Protein AF-A0A967LL00-F1 (afdb_monomer_lite)

Sequence (84 aa):
MLGEEDLNPGGFQRWPEAHRMTSMMAPSALEWPNGDRAALGSGGSNRLRTAILQVLLNIIDFRLPVEEAVQAPRVHYENGLLSV

Radius of gyration: 16.14 Å; chains: 1; bounding box: 36×28×40 Å

Foldseek 3Di:
DQPDCVQCVVDHPPDDPPDDTDDPWDWDKDADPVGDIDTDWDDDGQCGVQLVVQLCCCCPVVVDDNVCSNPPDGWDDDPNDIDD

Structure (mmCIF, N/CA/C/O backbone):
data_AF-A0A967LL00-F1
#
_entry.id   AF-A0A967LL00-F1
#
loop_
_atom_site.group_PDB
_atom_site.id
_atom_site.type_symbol
_atom_site.label_atom_id
_atom_site.label_alt_id
_atom_site.label_comp_id
_atom_site.label_asym_id
_atom_site.label_entity_id
_atom_site.label_seq_id
_atom_site.pdbx_PDB_ins_code
_atom_site.Cartn_x
_atom_site.Cartn_y
_atom_site.Cartn_z
_atom_site.occupancy
_atom_site.B_iso_or_equiv
_atom_site.auth_seq_id
_atom_site.auth_comp_id
_atom_site.auth_asym_id
_atom_site.auth_atom_id
_atom_site.pdbx_PDB_model_num
ATOM 1 N N . MET A 1 1 ? 14.412 -3.849 -8.338 1.00 57.22 1 MET A N 1
ATOM 2 C CA . MET A 1 1 ? 14.444 -2.402 -8.624 1.00 57.22 1 MET A CA 1
ATOM 3 C C . MET A 1 1 ? 15.349 -2.087 -9.813 1.00 57.22 1 MET A C 1
ATOM 5 O O . MET A 1 1 ? 16.084 -1.124 -9.738 1.00 57.22 1 MET A O 1
ATOM 9 N N . LEU A 1 2 ? 15.320 -2.880 -10.888 1.00 63.47 2 LEU A N 1
ATOM 10 C CA . LEU A 1 2 ? 15.962 -2.606 -12.194 1.00 63.47 2 LEU A CA 1
ATOM 11 C C . LEU A 1 2 ? 15.422 -3.539 -13.314 1.00 63.47 2 LEU A C 1
ATOM 13 O O . LEU A 1 2 ? 15.851 -3.421 -14.457 1.00 63.47 2 LEU A O 1
ATOM 17 N N . GLY A 1 3 ? 14.509 -4.470 -12.997 1.00 71.19 3 GLY A N 1
ATOM 18 C CA . GLY A 1 3 ? 13.919 -5.438 -13.938 1.00 71.19 3 GLY A CA 1
ATOM 19 C C . GLY A 1 3 ? 12.412 -5.252 -14.141 1.00 71.19 3 GLY A C 1
ATOM 20 O O . GLY A 1 3 ? 11.803 -5.940 -14.950 1.00 71.19 3 GLY A O 1
ATOM 21 N N . GLU A 1 4 ? 11.811 -4.342 -13.382 1.00 80.00 4 GLU A N 1
ATOM 22 C CA . GLU A 1 4 ? 10.396 -4.016 -13.412 1.00 80.00 4 GLU A CA 1
ATOM 23 C C . GLU A 1 4 ? 10.067 -3.206 -14.682 1.00 80.00 4 GLU A C 1
ATOM 25 O O . GLU A 1 4 ? 10.682 -2.170 -14.957 1.00 80.00 4 GLU A O 1
ATOM 30 N N . GLU A 1 5 ? 9.138 -3.717 -15.494 1.00 79.44 5 GLU A N 1
ATOM 31 C CA . GLU A 1 5 ? 8.766 -3.148 -16.799 1.00 79.44 5 GLU A CA 1
ATOM 32 C C . GLU A 1 5 ? 8.103 -1.771 -16.660 1.00 79.44 5 GLU A C 1
ATOM 34 O O . GLU A 1 5 ? 8.375 -0.860 -17.439 1.00 79.44 5 GLU A O 1
ATOM 39 N N . ASP A 1 6 ? 7.316 -1.581 -15.604 1.00 79.38 6 ASP A N 1
ATOM 40 C CA . ASP A 1 6 ? 6.672 -0.321 -15.226 1.00 79.38 6 ASP A CA 1
ATOM 41 C C . ASP A 1 6 ? 7.679 0.806 -14.949 1.00 79.38 6 ASP A C 1
ATOM 43 O O . ASP A 1 6 ? 7.378 1.978 -15.179 1.00 79.38 6 ASP A O 1
ATOM 47 N N . LEU A 1 7 ? 8.897 0.466 -14.518 1.00 83.00 7 LEU A N 1
ATOM 48 C CA . LEU A 1 7 ? 9.982 1.432 -14.330 1.00 83.00 7 LEU A CA 1
ATOM 49 C C . LEU A 1 7 ? 10.743 1.741 -15.628 1.00 83.00 7 LEU A C 1
ATOM 51 O O . LEU A 1 7 ? 11.529 2.687 -15.670 1.00 83.00 7 LEU A O 1
ATOM 55 N N . ASN A 1 8 ? 10.517 0.963 -16.690 1.00 86.31 8 ASN A N 1
ATOM 56 C CA . ASN A 1 8 ? 11.220 1.053 -17.967 1.00 86.31 8 ASN A CA 1
ATOM 57 C C . ASN A 1 8 ? 10.232 1.145 -19.151 1.00 86.31 8 ASN A C 1
ATOM 59 O O . ASN A 1 8 ? 10.295 0.314 -20.056 1.00 86.31 8 ASN A O 1
ATOM 63 N N . PRO A 1 9 ? 9.365 2.173 -19.232 1.00 83.69 9 PRO A N 1
ATOM 64 C CA . PRO A 1 9 ? 8.386 2.309 -20.319 1.00 83.69 9 PRO A CA 1
ATOM 65 C C . PRO A 1 9 ? 9.030 2.436 -21.710 1.00 83.69 9 PRO A C 1
ATOM 67 O O . PRO A 1 9 ? 8.408 2.142 -22.726 1.00 83.69 9 PRO A O 1
ATOM 70 N N . GLY A 1 10 ? 10.293 2.871 -21.770 1.00 86.00 10 GLY A N 1
ATOM 71 C CA . GLY A 1 10 ? 11.091 2.905 -22.995 1.00 86.00 10 GLY A CA 1
ATOM 72 C C . GLY A 1 10 ? 11.807 1.590 -23.316 1.00 86.00 10 GLY A C 1
ATOM 73 O O . GLY A 1 10 ? 12.502 1.531 -24.324 1.00 86.00 10 GLY A O 1
ATOM 74 N N . GLY A 1 11 ? 11.674 0.548 -22.498 1.00 86.75 11 GLY A N 1
ATOM 75 C CA . GLY A 1 11 ? 12.473 -0.675 -22.561 1.00 86.75 11 GLY A CA 1
ATOM 76 C C . GLY A 1 11 ? 13.773 -0.593 -21.753 1.00 86.75 11 GLY A C 1
ATOM 77 O O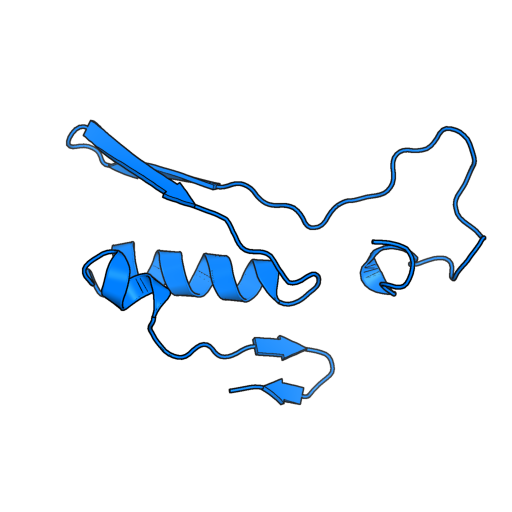 . GLY A 1 11 ? 14.260 0.485 -21.401 1.00 86.75 11 GLY A O 1
ATOM 78 N N . PHE A 1 12 ? 14.338 -1.762 -21.447 1.00 86.38 12 PHE A N 1
ATOM 79 C CA . PHE A 1 12 ? 15.545 -1.885 -20.629 1.00 86.38 12 PHE A CA 1
ATOM 80 C C . PHE A 1 12 ? 16.751 -1.172 -21.248 1.00 86.38 12 PHE A C 1
ATOM 82 O O . PHE A 1 12 ? 16.907 -1.140 -22.466 1.00 86.38 12 PHE A O 1
ATOM 89 N N . GLN A 1 13 ? 17.624 -0.629 -20.391 1.00 85.38 13 GLN A N 1
ATOM 90 C CA . GLN A 1 13 ? 18.877 0.050 -20.773 1.00 85.38 13 GLN A CA 1
ATOM 91 C C . GLN A 1 13 ? 18.700 1.305 -21.650 1.00 85.38 13 GLN A C 1
ATOM 93 O O . GLN A 1 13 ? 19.674 1.830 -22.180 1.00 85.38 13 GLN A O 1
ATOM 98 N N . ARG A 1 14 ? 17.472 1.820 -21.784 1.00 89.25 14 ARG A N 1
ATOM 99 C CA . ARG A 1 14 ? 17.163 3.042 -22.547 1.00 89.25 14 ARG A CA 1
ATOM 100 C C . ARG A 1 14 ? 16.877 4.259 -21.662 1.00 89.25 14 ARG A C 1
ATOM 102 O O . ARG A 1 14 ? 16.406 5.278 -22.164 1.00 89.25 14 ARG A O 1
ATOM 109 N N . TRP A 1 15 ? 17.132 4.159 -20.356 1.00 89.38 15 TRP A N 1
ATOM 110 C CA . TRP A 1 15 ? 16.904 5.262 -19.425 1.00 89.38 15 TRP A CA 1
ATOM 111 C C . TRP A 1 15 ? 17.957 6.367 -19.616 1.00 89.38 15 TRP A C 1
ATOM 113 O O . TRP A 1 15 ? 19.146 6.048 -19.677 1.00 89.38 15 TRP A O 1
ATOM 123 N N . PRO A 1 16 ? 17.563 7.650 -19.709 1.00 90.88 16 PRO A N 1
ATOM 124 C CA . PRO A 1 16 ? 18.513 8.733 -19.922 1.00 90.88 16 PRO A CA 1
ATOM 125 C C . PRO A 1 16 ? 19.419 8.952 -18.705 1.00 90.88 16 PRO A C 1
ATOM 127 O O . PRO A 1 16 ? 18.998 8.847 -17.550 1.00 90.88 16 PRO A O 1
ATOM 130 N N . GLU A 1 17 ? 20.676 9.305 -18.968 1.00 92.19 17 GLU A N 1
ATOM 131 C CA . GLU A 1 17 ? 21.634 9.663 -17.923 1.00 92.19 17 GLU A CA 1
ATOM 132 C C . GLU A 1 17 ? 21.176 10.897 -17.139 1.00 92.19 17 GLU A C 1
ATOM 134 O O . GLU A 1 17 ? 20.463 11.757 -17.658 1.00 92.19 17 GLU A O 1
ATOM 139 N N . ALA A 1 18 ? 21.587 10.985 -15.872 1.00 93.06 18 ALA A N 1
ATOM 140 C CA . ALA A 1 18 ? 21.250 12.084 -14.962 1.00 93.06 18 ALA A CA 1
ATOM 141 C C . ALA A 1 18 ? 19.738 12.331 -14.753 1.00 93.06 18 ALA A C 1
ATOM 143 O O . ALA A 1 18 ? 19.347 13.383 -14.248 1.00 93.06 18 ALA A O 1
ATOM 144 N N . HIS A 1 19 ? 18.881 11.357 -15.075 1.00 90.69 19 HIS A N 1
ATOM 145 C CA . HIS A 1 19 ? 17.442 11.429 -14.825 1.00 90.69 19 HIS A CA 1
ATOM 146 C C . HIS A 1 19 ? 17.028 10.481 -13.705 1.00 90.69 19 HIS A C 1
ATOM 148 O O . HIS A 1 19 ? 17.337 9.289 -13.720 1.00 90.69 19 HIS A O 1
ATOM 154 N N . ARG A 1 20 ? 16.261 11.001 -12.742 1.00 89.19 20 ARG A N 1
ATOM 155 C CA . ARG A 1 20 ? 15.684 10.185 -11.671 1.00 89.19 20 ARG A CA 1
ATOM 156 C C . ARG A 1 20 ? 14.655 9.220 -12.258 1.00 89.19 20 ARG A C 1
ATOM 158 O O . ARG A 1 20 ? 13.706 9.652 -12.904 1.00 89.19 20 ARG A O 1
ATOM 165 N N . MET A 1 21 ? 14.822 7.933 -11.972 1.00 86.75 21 MET A N 1
ATOM 166 C CA . MET A 1 21 ? 13.810 6.923 -12.269 1.00 86.75 21 MET A CA 1
ATOM 167 C C . MET A 1 21 ? 12.568 7.150 -11.410 1.00 86.75 21 MET A C 1
ATOM 169 O O . MET A 1 21 ? 12.671 7.474 -10.222 1.00 86.75 21 MET A O 1
ATOM 173 N N . THR A 1 22 ? 11.392 6.984 -12.008 1.00 83.44 22 THR A N 1
ATOM 174 C CA . THR A 1 22 ? 10.146 6.954 -11.243 1.00 83.44 22 THR A CA 1
ATOM 175 C C . THR A 1 22 ? 10.212 5.835 -10.211 1.00 83.44 22 THR A C 1
ATOM 177 O O . THR A 1 22 ? 10.866 4.817 -10.415 1.00 83.44 22 THR A O 1
ATOM 180 N N . SER A 1 23 ? 9.558 6.025 -9.073 1.00 83.62 23 SER A N 1
ATOM 181 C CA . SER A 1 23 ? 9.443 4.984 -8.062 1.00 83.62 23 SER A CA 1
ATOM 182 C C . SER A 1 23 ? 7.983 4.751 -7.767 1.00 83.62 23 SER A C 1
ATOM 184 O O . SER A 1 23 ? 7.190 5.687 -7.719 1.00 83.62 23 SER A O 1
ATOM 186 N N . MET A 1 24 ? 7.659 3.490 -7.529 1.00 84.38 24 MET A N 1
ATOM 187 C CA . MET A 1 24 ? 6.345 3.088 -7.056 1.00 84.38 24 MET A CA 1
ATOM 188 C C . MET A 1 24 ? 6.231 3.188 -5.534 1.00 84.38 24 MET A C 1
ATOM 190 O O . MET A 1 24 ? 5.158 2.940 -5.000 1.00 84.38 24 MET A O 1
ATOM 194 N N . MET A 1 25 ? 7.305 3.547 -4.815 1.00 89.12 25 MET A N 1
ATOM 195 C CA . MET A 1 25 ? 7.239 3.780 -3.371 1.00 89.12 25 MET A CA 1
ATOM 196 C C . MET A 1 25 ? 6.185 4.844 -3.049 1.00 89.12 25 MET A C 1
ATOM 198 O O . MET A 1 25 ? 6.296 5.984 -3.492 1.00 89.12 25 MET A O 1
ATOM 202 N N . ALA A 1 26 ? 5.210 4.474 -2.222 1.00 92.31 26 ALA A N 1
ATOM 203 C CA . ALA A 1 26 ? 4.174 5.377 -1.729 1.00 92.31 26 ALA A CA 1
ATOM 204 C C . ALA A 1 26 ? 4.072 5.291 -0.195 1.00 92.31 26 ALA A C 1
ATOM 206 O O . ALA A 1 26 ? 3.103 4.733 0.330 1.00 92.31 26 ALA A O 1
ATOM 207 N N . PRO A 1 27 ? 5.079 5.783 0.555 1.00 94.31 27 PRO A N 1
ATOM 208 C CA . PRO A 1 27 ? 4.930 5.931 1.999 1.00 94.31 27 PRO A CA 1
ATOM 209 C C . PRO A 1 27 ? 3.712 6.817 2.276 1.00 94.31 27 PRO A C 1
ATOM 211 O O . PRO A 1 27 ? 3.573 7.890 1.692 1.00 94.31 27 PRO A O 1
ATOM 214 N N . SER A 1 28 ? 2.814 6.339 3.127 1.00 95.38 28 SER A N 1
ATOM 215 C CA . SER A 1 28 ? 1.512 6.955 3.364 1.00 95.38 28 SER A CA 1
ATOM 216 C C . SER A 1 28 ? 1.314 7.197 4.856 1.00 95.38 28 SER A C 1
ATOM 218 O O . SER A 1 28 ? 1.801 6.434 5.691 1.00 95.38 28 SER A O 1
ATOM 220 N N . ALA A 1 29 ? 0.589 8.257 5.196 1.00 96.56 29 ALA A N 1
ATOM 221 C CA . ALA A 1 29 ? 0.203 8.567 6.565 1.00 96.56 29 ALA A CA 1
ATOM 222 C C . ALA A 1 29 ? -1.280 8.946 6.619 1.00 96.56 29 ALA A C 1
ATOM 224 O O . ALA A 1 29 ? -1.809 9.527 5.671 1.00 96.56 29 ALA A O 1
ATOM 225 N N . LEU A 1 30 ? -1.928 8.610 7.730 1.00 95.56 30 LEU A N 1
ATOM 226 C CA . LEU A 1 30 ? -3.294 8.988 8.063 1.00 95.56 30 LEU A CA 1
ATOM 227 C C . LEU A 1 30 ? -3.294 9.786 9.350 1.00 95.56 30 LEU A C 1
ATOM 229 O O . LEU A 1 30 ? -2.553 9.480 10.285 1.00 95.56 30 LEU A O 1
ATOM 233 N N . GLU A 1 31 ? -4.184 10.763 9.388 1.00 97.12 31 GLU A N 1
ATOM 234 C CA . GLU A 1 31 ? -4.501 11.541 10.569 1.00 97.12 31 GLU A CA 1
ATOM 235 C C . GLU A 1 31 ? -6.021 11.630 10.691 1.00 97.12 31 GLU A C 1
ATOM 237 O O . GLU A 1 31 ? -6.716 11.965 9.727 1.00 97.12 31 GLU A O 1
ATOM 242 N N . TRP A 1 32 ? -6.535 11.296 11.871 1.00 95.94 32 TRP A N 1
ATOM 243 C CA . TRP A 1 32 ? -7.953 11.401 12.191 1.00 95.94 32 TRP A CA 1
ATOM 244 C C . TRP A 1 32 ? -8.252 12.732 12.896 1.00 95.94 32 TRP A C 1
ATOM 246 O O . TRP A 1 32 ? -7.382 13.285 13.569 1.00 95.94 32 TRP A O 1
ATOM 256 N N . PRO A 1 33 ? -9.503 13.234 12.835 1.00 97.00 33 PRO A N 1
ATOM 257 C CA . PRO A 1 33 ? -9.888 14.475 13.517 1.00 97.00 33 PRO A CA 1
ATOM 258 C C . PRO A 1 33 ? -9.714 14.455 15.043 1.00 97.00 33 PRO A C 1
ATOM 260 O O . PRO A 1 33 ? -9.623 15.512 15.660 1.00 97.00 33 PRO A O 1
ATOM 263 N N . ASN A 1 34 ? -9.687 13.270 15.660 1.00 95.75 34 ASN A N 1
ATOM 264 C CA . ASN A 1 34 ? -9.451 13.095 17.096 1.00 95.75 34 ASN A CA 1
ATOM 265 C C . ASN A 1 34 ? -7.958 13.150 17.481 1.00 95.75 34 ASN A C 1
ATOM 267 O O . ASN A 1 34 ? -7.643 13.077 18.666 1.00 95.75 34 ASN A O 1
ATOM 271 N N . GLY A 1 35 ? -7.055 13.284 16.504 1.00 96.69 35 GLY A N 1
ATOM 272 C CA . GLY A 1 35 ? -5.610 13.336 16.708 1.00 96.69 35 GLY A CA 1
ATOM 273 C C . GLY A 1 35 ? -4.894 11.990 16.584 1.00 96.69 35 GLY A C 1
ATOM 274 O O . GLY A 1 35 ? -3.665 11.971 16.670 1.00 96.69 35 GLY A O 1
ATOM 275 N N . ASP A 1 36 ? -5.610 10.885 16.346 1.00 94.38 36 ASP A N 1
ATOM 276 C CA . ASP A 1 36 ? -4.971 9.599 16.064 1.00 94.38 36 ASP A CA 1
ATOM 277 C C . ASP A 1 36 ? -4.196 9.668 14.746 1.00 94.38 36 ASP A C 1
ATOM 279 O O . ASP A 1 36 ? -4.544 10.421 13.827 1.00 94.38 36 ASP A O 1
ATOM 283 N N . ARG A 1 37 ? -3.125 8.876 14.642 1.00 96.56 37 ARG A N 1
ATOM 284 C CA . ARG A 1 37 ? -2.254 8.847 13.464 1.00 96.56 37 ARG A CA 1
ATOM 285 C C . ARG A 1 37 ? -1.788 7.438 13.155 1.00 96.56 37 ARG A C 1
ATOM 287 O O . ARG A 1 37 ? -1.486 6.661 14.057 1.00 96.56 37 ARG A O 1
ATOM 294 N N . ALA A 1 38 ? -1.660 7.143 11.869 1.00 94.81 38 ALA A N 1
ATOM 295 C CA . ALA A 1 38 ? -1.065 5.909 11.383 1.00 94.81 38 ALA A CA 1
ATOM 296 C C . ALA A 1 38 ? -0.082 6.219 10.256 1.00 94.81 38 ALA A C 1
ATOM 298 O O . ALA A 1 38 ? -0.301 7.123 9.455 1.00 94.81 38 ALA A O 1
ATOM 299 N N . ALA A 1 39 ? 0.996 5.448 10.181 1.00 96.56 39 ALA A N 1
ATOM 300 C CA . ALA A 1 39 ? 1.912 5.454 9.051 1.00 96.56 39 ALA A CA 1
ATOM 301 C C . ALA A 1 39 ? 1.963 4.044 8.474 1.00 96.56 39 ALA A C 1
ATOM 303 O O . ALA A 1 39 ? 2.025 3.064 9.216 1.00 96.56 39 ALA A O 1
ATOM 304 N N . LEU A 1 40 ? 1.915 3.944 7.151 1.00 95.25 40 LEU A N 1
ATOM 305 C CA . LEU A 1 40 ? 1.892 2.672 6.456 1.00 95.25 40 LEU A CA 1
ATOM 306 C C . LEU A 1 40 ? 2.613 2.751 5.116 1.00 95.25 40 LEU A C 1
ATOM 308 O O . LEU A 1 40 ? 2.813 3.805 4.512 1.00 95.25 40 LEU A O 1
ATOM 312 N N . GLY A 1 41 ? 2.983 1.577 4.641 1.00 94.75 41 GLY A N 1
ATOM 313 C CA . GLY A 1 41 ? 3.554 1.362 3.332 1.00 94.75 41 GLY A CA 1
ATOM 314 C C . GLY A 1 41 ? 3.519 -0.122 3.023 1.00 94.75 41 GLY A C 1
ATOM 315 O O . GLY A 1 41 ? 3.163 -0.949 3.863 1.00 94.75 41 GLY A O 1
ATOM 316 N N . SER A 1 42 ? 3.890 -0.467 1.802 1.00 94.56 42 SER A N 1
ATOM 317 C CA . SER A 1 42 ? 4.003 -1.857 1.389 1.00 94.56 42 SER A CA 1
ATOM 318 C C . SER A 1 42 ? 5.228 -2.017 0.504 1.00 94.56 42 SER A C 1
ATOM 320 O O . SER A 1 42 ? 5.578 -1.099 -0.229 1.00 94.56 42 SER A O 1
ATOM 322 N N . GLY A 1 43 ? 5.889 -3.168 0.570 1.00 87.62 43 GLY A N 1
ATOM 323 C CA . GLY A 1 43 ? 6.775 -3.610 -0.505 1.00 87.62 43 GLY A CA 1
ATOM 324 C C . GLY A 1 43 ? 5.953 -4.339 -1.570 1.00 87.62 43 GLY A C 1
ATOM 325 O O . GLY A 1 43 ? 4.898 -4.883 -1.258 1.00 87.62 43 GLY A O 1
ATOM 326 N N . GLY A 1 44 ? 6.424 -4.391 -2.820 1.00 85.31 44 GLY A N 1
ATOM 327 C CA . GLY A 1 44 ? 5.789 -5.261 -3.822 1.00 85.31 44 GLY A CA 1
ATOM 328 C C . GLY A 1 44 ? 5.630 -4.717 -5.237 1.00 85.31 44 GLY A C 1
ATOM 329 O O . GLY A 1 44 ? 4.759 -5.222 -5.940 1.00 85.31 44 GLY A O 1
ATOM 330 N N . SER A 1 45 ? 6.436 -3.735 -5.667 1.00 85.81 45 SER A N 1
ATOM 331 C CA . SER A 1 45 ? 6.398 -3.196 -7.044 1.00 85.81 45 SER A CA 1
ATOM 332 C C . SER A 1 45 ? 4.944 -2.874 -7.445 1.00 85.81 45 SER A C 1
ATOM 334 O O . SER A 1 45 ? 4.267 -2.156 -6.710 1.00 85.81 45 SER A O 1
ATOM 336 N N . ASN A 1 46 ? 4.421 -3.453 -8.523 1.00 87.56 46 ASN A N 1
ATOM 337 C CA . ASN A 1 46 ? 3.054 -3.278 -9.013 1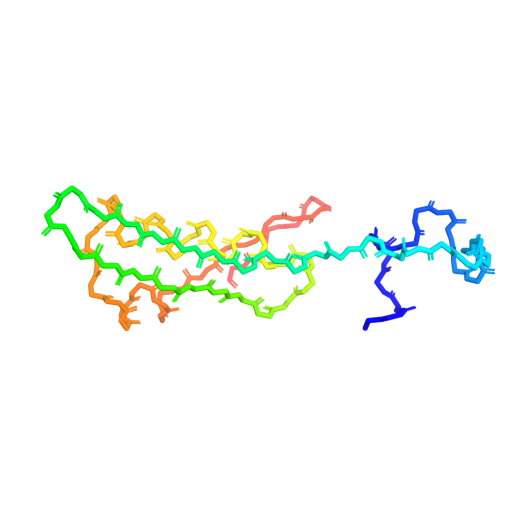.00 87.56 46 ASN A CA 1
ATOM 338 C C . ASN A 1 46 ? 1.951 -3.548 -7.991 1.00 87.56 46 ASN A C 1
ATOM 340 O O . ASN A 1 46 ? 0.895 -2.914 -8.034 1.00 87.56 46 ASN A O 1
ATOM 344 N N . ARG A 1 47 ? 2.203 -4.419 -7.013 1.00 91.44 47 ARG A N 1
ATOM 345 C CA . ARG A 1 47 ? 1.214 -4.784 -5.993 1.00 91.44 47 ARG A CA 1
ATOM 346 C C . ARG A 1 47 ? 1.095 -3.765 -4.862 1.00 91.44 47 ARG A C 1
ATOM 348 O O . ARG A 1 47 ? 0.081 -3.765 -4.165 1.00 91.44 47 ARG A O 1
ATOM 355 N N . LEU A 1 48 ? 2.079 -2.876 -4.698 1.00 92.75 48 LEU A N 1
ATOM 356 C CA . LEU A 1 48 ? 2.135 -1.906 -3.598 1.00 92.75 48 LEU A CA 1
ATOM 357 C C . LEU A 1 48 ? 0.867 -1.048 -3.518 1.00 92.75 48 LEU A C 1
ATOM 359 O O . LEU A 1 48 ? 0.291 -0.908 -2.441 1.00 92.75 48 LEU A O 1
ATOM 363 N N . ARG A 1 49 ? 0.394 -0.522 -4.655 1.00 91.12 49 ARG A N 1
ATOM 364 C CA . ARG A 1 49 ? -0.776 0.373 -4.712 1.00 91.12 49 ARG A 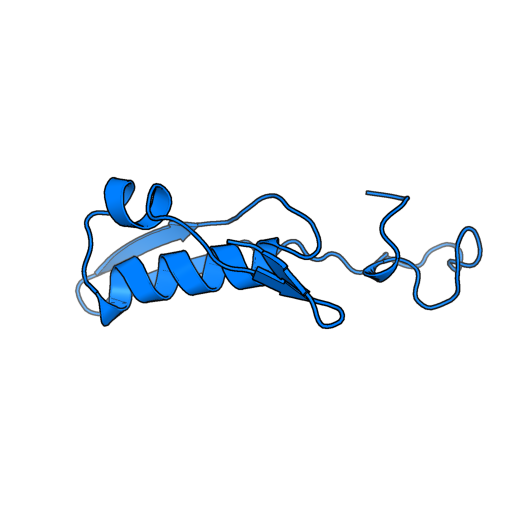CA 1
ATOM 365 C C . ARG A 1 49 ? -2.056 -0.311 -4.227 1.00 91.12 49 ARG A C 1
ATOM 367 O O . ARG A 1 49 ? -2.808 0.263 -3.446 1.00 91.12 49 ARG A O 1
ATOM 374 N N . THR A 1 50 ? -2.276 -1.561 -4.636 1.00 95.25 50 THR A N 1
ATOM 375 C CA . THR A 1 50 ? -3.468 -2.325 -4.247 1.00 95.25 50 THR A CA 1
ATOM 376 C C . THR A 1 50 ? -3.377 -2.806 -2.803 1.00 95.25 50 THR A C 1
ATOM 378 O O . THR A 1 50 ? -4.393 -2.860 -2.116 1.00 95.25 50 THR A O 1
ATOM 381 N N . ALA A 1 51 ? -2.174 -3.130 -2.320 1.00 96.69 51 ALA A N 1
ATOM 382 C CA . ALA A 1 51 ? -1.960 -3.501 -0.926 1.00 96.69 51 ALA A CA 1
ATOM 383 C C . ALA A 1 51 ? -2.228 -2.322 0.021 1.00 96.69 51 ALA A C 1
ATOM 385 O O . ALA A 1 51 ? -2.974 -2.482 0.982 1.00 96.69 51 ALA A O 1
ATOM 386 N N . ILE A 1 52 ? -1.680 -1.136 -0.279 1.00 96.88 52 ILE A N 1
ATOM 387 C CA . ILE A 1 52 ? -1.927 0.078 0.513 1.00 96.88 52 ILE A CA 1
ATOM 388 C C . ILE A 1 52 ? -3.423 0.396 0.532 1.00 96.88 52 ILE A C 1
ATOM 390 O O .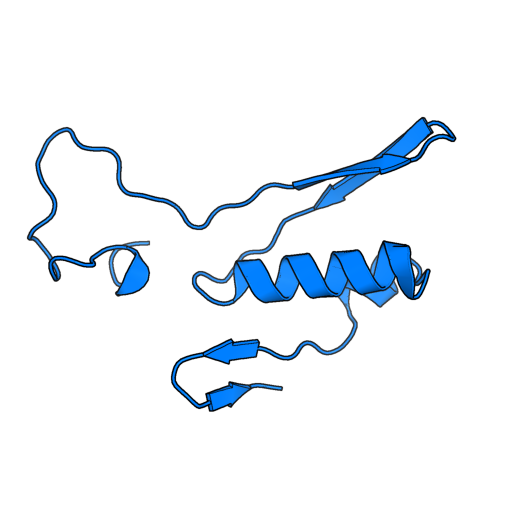 ILE A 1 52 ? -3.982 0.552 1.611 1.00 96.88 52 ILE A O 1
ATOM 394 N N . LEU A 1 53 ? -4.085 0.418 -0.631 1.00 96.88 53 LEU A N 1
ATOM 395 C CA . LEU A 1 53 ? -5.522 0.694 -0.710 1.00 96.88 53 LEU A CA 1
ATOM 396 C C . LEU A 1 53 ? -6.345 -0.258 0.168 1.00 96.88 53 LEU A C 1
ATOM 398 O O . LEU A 1 53 ? -7.187 0.200 0.928 1.00 96.88 53 LEU A O 1
ATOM 402 N N . GLN A 1 54 ? -6.098 -1.567 0.099 1.00 98.00 54 GLN A N 1
ATOM 403 C CA . GLN A 1 54 ? -6.864 -2.539 0.887 1.00 98.00 54 GLN A CA 1
ATOM 404 C C . GLN A 1 54 ? -6.660 -2.367 2.393 1.00 98.00 54 GLN A C 1
ATOM 406 O O . GLN A 1 54 ? -7.629 -2.442 3.141 1.00 98.00 54 GLN A O 1
ATOM 411 N N . VAL A 1 55 ? -5.439 -2.062 2.845 1.00 97.94 55 VAL A N 1
ATOM 412 C CA . VAL A 1 55 ? -5.194 -1.758 4.265 1.00 97.94 55 VAL A CA 1
ATOM 413 C C . VAL A 1 55 ? -5.921 -0.475 4.682 1.00 97.94 55 VAL A C 1
ATOM 415 O O . VAL A 1 55 ? -6.504 -0.435 5.762 1.00 97.94 55 VAL A O 1
ATOM 418 N N . LEU A 1 56 ? -5.953 0.551 3.824 1.00 97.56 56 LEU A N 1
ATOM 419 C CA . LEU A 1 56 ? -6.715 1.776 4.091 1.00 97.56 56 LEU A CA 1
ATOM 420 C C . LEU A 1 56 ? -8.213 1.499 4.229 1.00 97.56 56 LEU A C 1
ATOM 422 O O . LEU A 1 56 ? -8.804 1.924 5.216 1.00 97.56 56 LEU A O 1
ATOM 426 N N . LEU A 1 57 ? -8.810 0.750 3.297 1.00 98.06 57 LEU A N 1
ATOM 427 C CA . LEU A 1 57 ? -10.222 0.353 3.371 1.00 98.06 57 LEU A CA 1
ATOM 428 C C . LEU A 1 57 ? -10.502 -0.441 4.656 1.00 98.06 57 LEU A C 1
ATOM 430 O O . LEU A 1 57 ? -11.481 -0.185 5.354 1.00 98.06 57 LEU A O 1
ATOM 434 N N . ASN A 1 58 ? -9.611 -1.368 5.012 1.00 98.25 58 ASN A N 1
ATOM 435 C CA . ASN A 1 58 ? -9.741 -2.181 6.219 1.00 98.25 58 ASN A CA 1
ATOM 436 C C . ASN A 1 58 ? -9.744 -1.344 7.500 1.00 98.25 58 ASN A C 1
ATOM 438 O O . ASN A 1 58 ? -10.547 -1.604 8.393 1.00 98.25 58 ASN A O 1
ATOM 442 N N . ILE A 1 59 ? -8.884 -0.330 7.587 1.00 97.25 59 ILE A N 1
ATOM 443 C CA . ILE A 1 59 ? -8.796 0.537 8.766 1.00 97.25 59 ILE A CA 1
ATOM 444 C C . ILE A 1 59 ? -9.938 1.566 8.786 1.00 97.25 59 ILE A C 1
ATOM 446 O O . ILE A 1 59 ? -10.539 1.797 9.832 1.00 97.25 59 ILE A O 1
ATOM 450 N N . ILE A 1 60 ? -10.234 2.208 7.653 1.00 96.44 60 ILE A N 1
ATOM 451 C CA . ILE A 1 60 ? -11.151 3.357 7.589 1.00 96.44 60 ILE A CA 1
ATOM 452 C C . ILE A 1 60 ? -12.608 2.899 7.485 1.00 96.44 60 ILE A C 1
ATOM 454 O O . ILE A 1 60 ? -13.446 3.313 8.289 1.00 96.44 60 ILE A O 1
ATOM 458 N N . ASP A 1 61 ? -12.903 2.042 6.508 1.00 97.69 61 ASP A N 1
ATOM 459 C CA . ASP A 1 61 ? -14.273 1.669 6.155 1.00 97.69 61 ASP A CA 1
ATOM 460 C C . ASP A 1 61 ? -14.742 0.452 6.952 1.00 97.69 61 ASP A C 1
ATOM 462 O O . ASP A 1 61 ? -15.827 0.470 7.536 1.00 97.69 61 ASP A O 1
ATOM 466 N N . PHE A 1 62 ? -13.904 -0.587 7.042 1.00 97.88 62 PHE A N 1
ATOM 467 C CA . PHE A 1 62 ? -14.227 -1.807 7.791 1.00 97.88 62 PHE A CA 1
ATOM 468 C C . PHE A 1 62 ? -13.870 -1.730 9.279 1.00 97.88 62 PHE A C 1
ATOM 470 O O . PHE A 1 62 ? -14.317 -2.575 10.053 1.00 97.88 62 PHE A O 1
ATOM 477 N N . ARG A 1 63 ? -13.118 -0.700 9.693 1.00 96.31 63 ARG A N 1
ATOM 478 C CA . ARG A 1 63 ? -12.741 -0.430 11.092 1.00 96.31 63 ARG A CA 1
ATOM 479 C C . ARG A 1 63 ? -12.082 -1.620 11.794 1.00 96.31 63 ARG A C 1
ATOM 481 O O . ARG A 1 63 ? -12.299 -1.844 12.985 1.00 96.31 63 ARG A O 1
ATOM 488 N N . LEU A 1 64 ? -11.286 -2.384 11.053 1.00 98.00 64 LEU A N 1
ATOM 489 C CA . LEU A 1 64 ? -10.530 -3.503 11.597 1.00 98.00 64 LEU A CA 1
ATOM 490 C C . LEU A 1 64 ? -9.375 -3.004 12.480 1.00 98.00 64 LEU A C 1
ATOM 492 O O . LEU A 1 64 ? -8.772 -1.967 12.175 1.00 98.00 64 LEU A O 1
ATOM 496 N N . PRO A 1 65 ? -9.006 -3.752 13.537 1.00 96.75 65 PRO A N 1
ATOM 497 C CA . PRO A 1 65 ? -7.744 -3.541 14.235 1.00 96.75 65 PRO A CA 1
ATOM 498 C C . PRO A 1 65 ? -6.566 -3.592 13.257 1.00 96.75 65 PRO A C 1
ATOM 500 O O . PRO A 1 65 ? -6.582 -4.365 12.303 1.00 96.75 65 PRO A O 1
ATOM 503 N N . VAL A 1 66 ? -5.524 -2.793 13.501 1.00 95.75 66 VAL A N 1
ATOM 504 C CA . VAL A 1 66 ? -4.398 -2.626 12.558 1.00 95.75 66 VAL A CA 1
ATOM 505 C C . VAL A 1 66 ? -3.765 -3.960 12.149 1.00 95.75 66 VAL A C 1
ATOM 507 O O . VAL A 1 66 ? -3.503 -4.164 10.966 1.00 95.75 66 VAL A O 1
ATOM 510 N N . GLU A 1 67 ? -3.556 -4.879 13.095 1.00 97.19 67 GLU A N 1
ATOM 511 C CA . GLU A 1 67 ? -2.998 -6.204 12.794 1.00 97.19 67 GLU A CA 1
ATOM 512 C C . GLU A 1 67 ? -3.910 -6.983 11.836 1.00 97.19 67 GLU A C 1
ATOM 514 O O . GLU A 1 67 ? -3.460 -7.464 10.800 1.00 97.19 67 GLU A O 1
ATOM 519 N N . GLU A 1 68 ? -5.214 -7.036 12.114 1.00 98.38 68 GLU A N 1
ATOM 520 C CA . GLU A 1 68 ? -6.189 -7.715 11.253 1.00 98.38 68 GLU A CA 1
ATOM 521 C C . GLU A 1 68 ? -6.288 -7.057 9.873 1.00 98.38 68 GLU A C 1
ATOM 523 O O . GLU A 1 68 ? -6.321 -7.749 8.857 1.00 98.38 68 GLU A O 1
ATOM 528 N N . ALA A 1 69 ? -6.258 -5.723 9.813 1.00 97.88 69 ALA A N 1
ATOM 529 C CA . ALA A 1 69 ? -6.273 -4.973 8.564 1.00 97.88 69 ALA A CA 1
ATOM 530 C C . ALA A 1 69 ? -5.070 -5.303 7.667 1.00 97.88 69 ALA A C 1
ATOM 532 O O . ALA A 1 69 ? -5.210 -5.340 6.441 1.00 97.88 69 ALA A O 1
ATOM 533 N N . VAL A 1 70 ? -3.902 -5.545 8.273 1.00 97.12 70 VAL A N 1
ATOM 534 C CA . VAL A 1 70 ? -2.676 -5.942 7.575 1.00 97.12 70 VAL A CA 1
ATOM 535 C C . VAL A 1 70 ? -2.716 -7.419 7.180 1.00 97.12 70 VAL A C 1
ATOM 537 O O . VAL A 1 70 ? -2.339 -7.731 6.050 1.00 97.12 70 VAL A O 1
ATOM 540 N N . GLN A 1 71 ? -3.164 -8.319 8.058 1.00 97.81 71 GLN A N 1
ATOM 541 C CA . GLN A 1 71 ? -3.177 -9.769 7.809 1.00 97.81 71 GLN A CA 1
ATOM 542 C C . GLN A 1 71 ? -4.322 -10.240 6.903 1.00 97.81 71 GLN A C 1
ATOM 544 O O . GLN A 1 71 ? -4.276 -11.361 6.397 1.00 97.81 71 GLN A O 1
ATOM 549 N N . ALA A 1 72 ? -5.342 -9.407 6.688 1.00 98.06 72 ALA A N 1
ATOM 550 C CA . ALA A 1 72 ? -6.452 -9.730 5.803 1.00 98.06 72 ALA A CA 1
ATOM 551 C C . ALA A 1 72 ? -5.955 -10.165 4.403 1.00 98.06 72 ALA A C 1
ATOM 553 O O . ALA A 1 72 ? -5.043 -9.530 3.854 1.00 98.06 72 ALA A O 1
ATOM 554 N N . PRO A 1 73 ? -6.554 -11.215 3.799 1.00 96.94 73 PRO A N 1
ATOM 555 C CA . PRO A 1 73 ? -6.270 -11.614 2.423 1.00 96.94 73 PRO A CA 1
ATOM 556 C C . PRO A 1 73 ? -6.428 -10.444 1.450 1.00 96.94 73 PRO A C 1
ATOM 558 O O . PRO A 1 73 ? -7.289 -9.582 1.638 1.00 96.94 73 PRO A O 1
ATOM 561 N N . ARG A 1 74 ? -5.598 -10.410 0.404 1.00 96.19 74 ARG A N 1
ATOM 562 C CA . ARG A 1 74 ? -5.526 -9.277 -0.524 1.00 96.19 74 ARG A CA 1
ATOM 563 C C . ARG A 1 74 ? -5.686 -9.745 -1.951 1.00 96.19 74 ARG A C 1
ATOM 565 O O . ARG A 1 74 ? -5.038 -10.694 -2.368 1.00 96.19 74 ARG A O 1
ATOM 572 N N . VAL A 1 75 ? -6.436 -8.979 -2.725 1.00 97.00 75 VAL A N 1
ATOM 573 C CA . VAL A 1 75 ? -6.566 -9.187 -4.164 1.00 97.00 75 VAL A CA 1
ATOM 574 C C . VAL A 1 75 ? -5.713 -8.186 -4.938 1.00 97.00 75 VAL A C 1
ATOM 576 O O . VAL A 1 75 ? -5.481 -7.061 -4.491 1.00 97.00 75 VAL A O 1
ATOM 579 N N . HIS A 1 76 ? -5.231 -8.576 -6.112 1.00 96.19 76 HIS A N 1
ATOM 580 C CA . HIS A 1 76 ? -4.523 -7.688 -7.027 1.00 96.19 76 HIS A CA 1
ATOM 581 C C . HIS A 1 76 ? -4.880 -8.012 -8.471 1.00 96.19 76 HIS A C 1
ATOM 583 O O . HIS A 1 76 ? -4.760 -9.156 -8.901 1.00 96.19 76 HIS A O 1
ATOM 589 N N . TYR A 1 77 ? -5.290 -6.990 -9.216 1.00 95.12 77 TYR A N 1
ATOM 590 C CA . TYR A 1 77 ? -5.610 -7.105 -10.630 1.00 95.12 77 TYR A CA 1
ATOM 591 C C . TYR A 1 77 ? -4.579 -6.362 -11.474 1.00 95.12 77 TYR A C 1
ATOM 593 O O . TYR A 1 77 ? -4.356 -5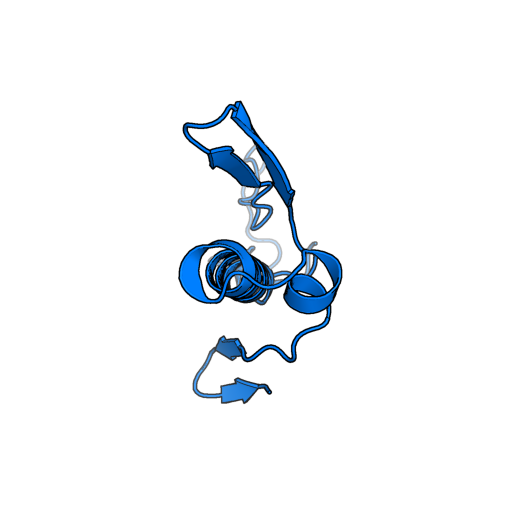.165 -11.277 1.00 95.12 77 TYR A O 1
ATOM 601 N N . GLU A 1 78 ? -3.984 -7.068 -12.430 1.00 92.19 78 GLU A N 1
ATOM 602 C CA . GLU A 1 78 ? -3.042 -6.511 -13.397 1.00 92.19 78 GLU A CA 1
ATOM 603 C C . GLU A 1 78 ? -3.037 -7.360 -14.673 1.00 92.19 78 GLU A C 1
ATOM 605 O O . GLU A 1 78 ? -3.126 -8.584 -14.611 1.00 92.19 78 GLU A O 1
ATOM 610 N N . ASN A 1 79 ? -2.954 -6.711 -15.840 1.00 91.88 79 ASN A N 1
ATOM 611 C CA . ASN A 1 79 ? -2.833 -7.374 -17.146 1.00 91.88 79 ASN A CA 1
ATOM 612 C C . ASN A 1 79 ? -3.892 -8.461 -17.418 1.00 91.88 79 ASN A C 1
ATOM 614 O O . ASN A 1 79 ? -3.591 -9.508 -17.984 1.00 91.88 79 ASN A O 1
ATOM 618 N N . GLY A 1 80 ? -5.144 -8.227 -17.007 1.00 95.62 80 GLY A N 1
ATOM 619 C CA . GLY A 1 80 ? -6.234 -9.190 -17.206 1.00 95.62 80 GLY A CA 1
ATOM 620 C C . GLY A 1 80 ? -6.269 -10.341 -16.197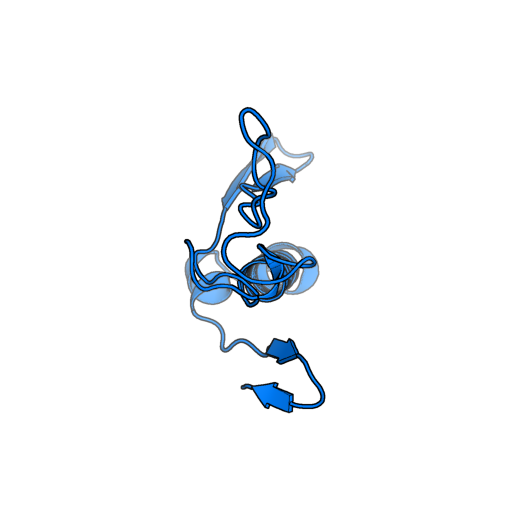 1.00 95.62 80 GLY A C 1
ATOM 621 O O . GLY A 1 80 ? -7.180 -11.163 -16.262 1.00 95.62 80 GLY A O 1
ATOM 622 N N . LEU A 1 81 ? -5.324 -10.402 -15.254 1.00 96.00 81 LEU A N 1
ATOM 623 C CA . LEU A 1 81 ? -5.234 -11.447 -14.241 1.00 96.00 81 LEU A CA 1
ATOM 624 C C . LEU A 1 81 ? -5.607 -10.906 -12.859 1.00 96.00 81 LEU A C 1
ATOM 626 O O . LEU A 1 81 ? -5.005 -9.952 -12.367 1.00 96.00 81 LEU A O 1
ATOM 630 N N . LEU A 1 82 ? -6.562 -11.568 -12.205 1.00 96.75 82 LEU A N 1
ATOM 631 C CA . LEU A 1 82 ? -6.864 -11.370 -10.790 1.00 96.75 82 LEU A CA 1
ATOM 632 C C . LEU A 1 82 ? -6.086 -12.395 -9.953 1.00 96.75 82 LEU A C 1
ATOM 634 O O . LEU A 1 82 ? -6.330 -13.594 -10.054 1.00 96.75 82 LEU A O 1
ATOM 638 N N . SER A 1 83 ? -5.151 -11.919 -9.134 1.00 94.50 83 SER A N 1
ATOM 639 C CA . SER A 1 83 ? -4.485 -12.696 -8.082 1.00 94.50 83 SER A CA 1
ATOM 640 C C . SER A 1 83 ? -5.231 -12.507 -6.763 1.00 94.50 83 SER A C 1
ATOM 642 O O . SER A 1 83 ? -5.613 -11.376 -6.449 1.00 94.50 83 SER A O 1
ATOM 644 N N . VAL A 1 84 ? -5.415 -13.587 -6.004 1.00 92.00 84 VAL A N 1
ATOM 645 C CA . VAL A 1 84 ? -6.086 -13.605 -4.693 1.00 92.00 84 VAL A CA 1
ATOM 646 C C . VAL A 1 84 ? -5.221 -14.283 -3.643 1.00 92.00 84 VAL A C 1
ATOM 648 O O . VAL A 1 84 ? -4.371 -15.110 -4.049 1.00 92.00 84 VAL A O 1
#

Secondary structure (DSSP, 8-state):
--S-GGG-TT-TT-PPTT-PPP-----EEEE-TTS-EEEE----GGGHHHHHHHHHHHHHTS---HHHHHHS---EEETTEEE-

pLDDT: mean 91.83, std 7.46, range [57.22, 98.38]